Protein AF-A0A5K7YFV1-F1 (afdb_monomer_lite)

Organism: NCBI:txid571177

Radius of gyration: 16.32 Å; chains: 1; bounding box: 36×30×55 Å

Structure (mmCIF, N/CA/C/O backbone):
data_AF-A0A5K7YFV1-F1
#
_entry.id   AF-A0A5K7YFV1-F1
#
loop_
_atom_site.group_PDB
_atom_site.id
_atom_site.type_symbol
_atom_site.label_atom_id
_atom_site.label_alt_id
_atom_site.label_comp_id
_atom_site.label_asym_id
_atom_site.label_entity_id
_atom_site.label_seq_id
_atom_site.pdbx_PDB_ins_code
_atom_site.Cartn_x
_atom_site.Cartn_y
_atom_site.Cartn_z
_atom_site.occupancy
_atom_site.B_iso_or_equiv
_atom_site.auth_seq_id
_atom_site.auth_comp_id
_atom_site.auth_asym_id
_atom_site.auth_atom_id
_atom_site.pdbx_PDB_model_num
ATOM 1 N N . MET A 1 1 ? 21.141 7.505 -28.626 1.00 73.06 1 MET A N 1
ATOM 2 C CA . MET A 1 1 ? 21.118 6.392 -27.657 1.00 73.06 1 MET A CA 1
ATOM 3 C C . MET A 1 1 ?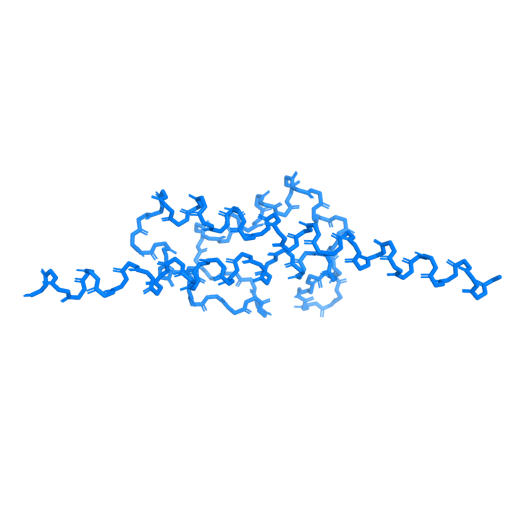 21.037 6.921 -26.231 1.00 73.06 1 MET A C 1
ATOM 5 O O . MET A 1 1 ? 20.021 6.685 -25.605 1.00 73.06 1 MET A O 1
ATOM 9 N N . GLU A 1 2 ? 21.985 7.738 -25.760 1.00 86.00 2 GLU A N 1
ATOM 10 C CA . GLU A 1 2 ? 21.929 8.345 -24.408 1.00 86.00 2 GLU A CA 1
ATOM 11 C C . GLU A 1 2 ? 20.665 9.181 -24.148 1.00 86.00 2 GLU A C 1
ATOM 13 O O . GLU A 1 2 ? 19.988 8.965 -23.152 1.00 86.00 2 GLU A O 1
ATOM 18 N N . LYS A 1 3 ? 20.267 10.057 -25.084 1.00 87.94 3 LYS A N 1
ATOM 19 C CA . LYS A 1 3 ? 19.009 10.827 -24.971 1.00 87.94 3 LYS A CA 1
ATOM 20 C C . LYS A 1 3 ? 17.759 9.943 -24.899 1.00 87.94 3 LYS A C 1
ATOM 22 O O . LYS A 1 3 ? 16.795 10.289 -24.233 1.00 87.94 3 LYS A O 1
ATOM 27 N N . THR A 1 4 ? 17.777 8.806 -25.591 1.00 91.69 4 THR A N 1
ATOM 28 C CA . THR A 1 4 ? 16.676 7.834 -25.571 1.00 91.69 4 THR A CA 1
ATOM 29 C C . THR A 1 4 ? 16.623 7.109 -24.231 1.00 91.69 4 THR A C 1
ATOM 31 O O . THR A 1 4 ? 15.539 6.933 -23.696 1.00 91.69 4 THR A O 1
ATOM 34 N N . ILE A 1 5 ? 17.785 6.733 -23.685 1.00 93.75 5 ILE A N 1
ATOM 35 C CA . ILE A 1 5 ? 17.898 6.106 -22.364 1.00 93.75 5 ILE A CA 1
ATOM 36 C C . ILE A 1 5 ? 17.417 7.066 -21.276 1.00 93.75 5 ILE A C 1
ATOM 38 O O . ILE A 1 5 ? 16.670 6.642 -20.406 1.00 93.75 5 ILE A O 1
ATOM 42 N N . GLN A 1 6 ? 17.806 8.344 -21.331 1.00 93.81 6 GLN A N 1
ATOM 43 C CA . GLN A 1 6 ? 17.376 9.316 -20.327 1.00 93.81 6 GLN A CA 1
ATOM 44 C C . GLN A 1 6 ? 15.859 9.523 -20.354 1.00 93.81 6 GLN A C 1
ATOM 46 O O . GLN A 1 6 ? 15.230 9.367 -19.319 1.00 93.81 6 GLN A O 1
ATOM 51 N N . ARG A 1 7 ? 15.263 9.734 -21.538 1.00 96.94 7 ARG A N 1
ATOM 52 C CA . ARG A 1 7 ? 13.800 9.839 -21.677 1.00 96.94 7 ARG A CA 1
ATOM 53 C C . ARG A 1 7 ? 13.073 8.633 -21.069 1.00 96.94 7 ARG A C 1
ATOM 55 O O . ARG A 1 7 ? 12.103 8.815 -20.358 1.00 96.94 7 ARG A O 1
ATOM 62 N N . LEU A 1 8 ? 13.549 7.412 -21.334 1.00 93.19 8 LEU A N 1
ATOM 63 C CA . LEU A 1 8 ? 12.935 6.195 -20.786 1.00 93.19 8 LEU A CA 1
ATOM 64 C C . LEU A 1 8 ? 13.088 6.081 -19.262 1.00 93.19 8 LE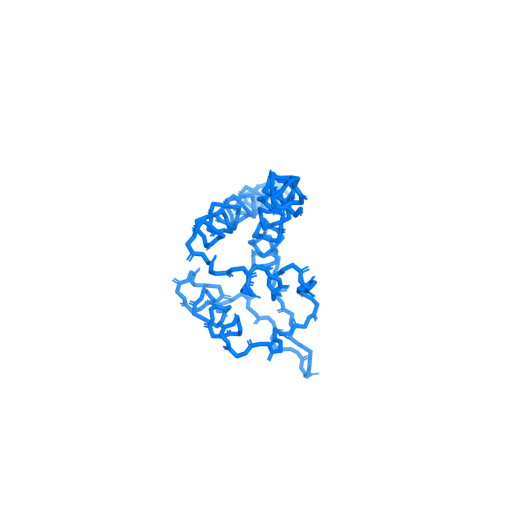U A C 1
ATOM 66 O O . LEU A 1 8 ? 12.229 5.496 -18.616 1.00 93.19 8 LEU A O 1
ATOM 70 N N . LYS A 1 9 ? 14.174 6.609 -18.684 1.00 90.88 9 LYS A N 1
ATOM 71 C CA . LYS A 1 9 ? 14.333 6.678 -17.224 1.00 90.88 9 LYS A CA 1
ATOM 72 C C . LYS A 1 9 ? 13.365 7.676 -16.604 1.00 90.88 9 LYS A C 1
ATOM 74 O O . LYS A 1 9 ? 12.797 7.370 -15.567 1.00 90.88 9 LYS A O 1
ATOM 79 N N . ASP A 1 10 ? 13.197 8.831 -17.238 1.00 93.56 10 ASP A N 1
ATOM 80 C CA . ASP A 1 10 ? 12.284 9.868 -16.761 1.00 93.56 10 ASP A CA 1
ATOM 81 C C . ASP A 1 10 ? 10.831 9.355 -16.825 1.00 93.56 10 ASP A C 1
ATOM 83 O O . ASP A 1 10 ? 10.136 9.390 -15.818 1.00 93.56 10 ASP A O 1
ATOM 87 N N . GLU A 1 11 ? 10.427 8.743 -17.947 1.00 90.94 11 GLU A N 1
ATOM 88 C CA . GLU A 1 11 ? 9.110 8.093 -18.096 1.00 90.94 11 GLU A CA 1
ATOM 89 C C . GLU A 1 11 ? 8.896 6.977 -17.065 1.00 90.94 11 GLU A C 1
ATOM 91 O O . GLU A 1 11 ? 7.817 6.855 -16.498 1.00 90.94 11 GLU A O 1
ATOM 96 N N . LYS A 1 12 ? 9.928 6.171 -16.782 1.00 87.81 12 LYS A N 1
ATOM 97 C CA . LYS A 1 12 ? 9.847 5.132 -15.750 1.00 87.81 12 LYS A CA 1
ATOM 98 C C . LYS A 1 12 ? 9.554 5.735 -14.369 1.00 87.81 12 LYS A C 1
ATOM 100 O O . LYS A 1 12 ? 8.675 5.231 -13.684 1.00 87.81 12 LYS A O 1
ATOM 105 N N . ILE A 1 13 ? 10.270 6.794 -13.984 1.00 88.88 13 ILE A N 1
ATOM 106 C CA . ILE A 1 13 ? 10.081 7.473 -12.690 1.00 88.88 13 ILE A CA 1
ATOM 107 C C . ILE A 1 13 ? 8.668 8.055 -12.582 1.00 88.88 13 ILE A C 1
ATOM 109 O O . ILE A 1 13 ? 8.050 7.953 -11.527 1.00 88.88 13 ILE A O 1
ATOM 113 N N . GLU A 1 14 ? 8.161 8.661 -13.658 1.00 90.62 14 GLU A N 1
ATOM 114 C CA . GLU A 1 14 ? 6.797 9.199 -13.695 1.00 90.62 14 GLU A CA 1
ATOM 115 C C . GLU A 1 14 ? 5.761 8.092 -13.468 1.00 90.62 14 GLU A C 1
ATOM 117 O O . GLU A 1 14 ? 4.897 8.232 -12.608 1.00 90.62 14 GLU A O 1
ATOM 122 N N . ILE A 1 15 ? 5.903 6.956 -14.154 1.00 88.25 15 ILE A N 1
ATOM 123 C CA . ILE A 1 15 ? 4.986 5.820 -13.997 1.00 88.25 15 ILE A CA 1
ATOM 124 C C . ILE A 1 15 ? 5.090 5.214 -12.586 1.00 88.25 15 ILE A C 1
ATOM 126 O O . ILE A 1 15 ? 4.072 4.925 -11.969 1.00 88.25 15 ILE A O 1
ATOM 130 N N . GLU A 1 16 ? 6.295 5.035 -12.034 1.00 87.75 16 GLU A N 1
ATOM 131 C CA . GLU A 1 16 ? 6.468 4.550 -10.652 1.00 87.75 16 GLU A CA 1
ATOM 132 C C . GLU A 1 16 ? 5.786 5.470 -9.627 1.00 87.75 16 GLU A C 1
ATOM 134 O O . GLU A 1 16 ? 5.196 4.981 -8.662 1.00 87.75 16 GLU A O 1
ATOM 139 N N . ALA A 1 17 ? 5.824 6.788 -9.847 1.00 89.38 17 ALA A N 1
ATOM 140 C CA . ALA A 1 17 ? 5.121 7.747 -9.002 1.00 89.38 17 ALA A CA 1
ATOM 141 C C . ALA A 1 17 ? 3.593 7.591 -9.093 1.00 89.38 17 ALA A C 1
ATOM 143 O O . ALA A 1 17 ? 2.927 7.657 -8.062 1.00 89.38 17 ALA A O 1
ATOM 144 N N . GLU A 1 18 ? 3.042 7.316 -10.281 1.00 90.94 18 GLU A N 1
ATOM 145 C CA . GLU A 1 18 ? 1.608 7.033 -10.452 1.00 90.94 18 GLU A CA 1
ATOM 146 C C . GLU A 1 18 ? 1.178 5.789 -9.654 1.00 90.94 18 GLU A C 1
ATOM 148 O O . GLU A 1 18 ? 0.193 5.841 -8.919 1.00 90.94 18 GLU A O 1
ATOM 153 N N . TYR A 1 19 ? 1.948 4.695 -9.710 1.00 90.94 19 TYR A N 1
ATOM 154 C CA . TYR A 1 19 ? 1.656 3.488 -8.921 1.00 90.94 19 TYR A CA 1
ATOM 155 C C . TYR A 1 19 ? 1.733 3.740 -7.415 1.00 90.94 19 TYR A C 1
ATOM 157 O O . TYR A 1 19 ? 0.881 3.262 -6.666 1.00 90.94 19 TYR A O 1
ATOM 165 N N . TYR A 1 20 ? 2.728 4.506 -6.964 1.00 94.38 20 TYR A N 1
ATOM 166 C CA . TYR A 1 20 ? 2.821 4.920 -5.567 1.00 94.38 20 TYR A CA 1
ATOM 167 C C . TYR A 1 20 ? 1.578 5.715 -5.127 1.00 94.38 20 TYR A C 1
ATOM 169 O O . TYR A 1 20 ? 1.013 5.430 -4.070 1.00 94.38 20 TYR A O 1
ATOM 177 N N . GLU A 1 21 ? 1.105 6.662 -5.943 1.00 95.31 21 GLU A N 1
ATOM 178 C CA . GLU A 1 21 ? -0.113 7.431 -5.658 1.00 95.31 21 GLU A CA 1
ATOM 179 C C . GLU A 1 21 ? -1.372 6.548 -5.628 1.00 95.31 21 GLU A C 1
ATOM 181 O O . GLU A 1 21 ? -2.197 6.701 -4.723 1.00 95.31 21 GLU A O 1
ATOM 186 N N . CYS A 1 22 ? -1.500 5.582 -6.544 1.00 93.25 22 CYS A N 1
ATOM 187 C CA . CYS A 1 22 ? -2.569 4.578 -6.510 1.00 93.25 22 CYS A CA 1
ATOM 1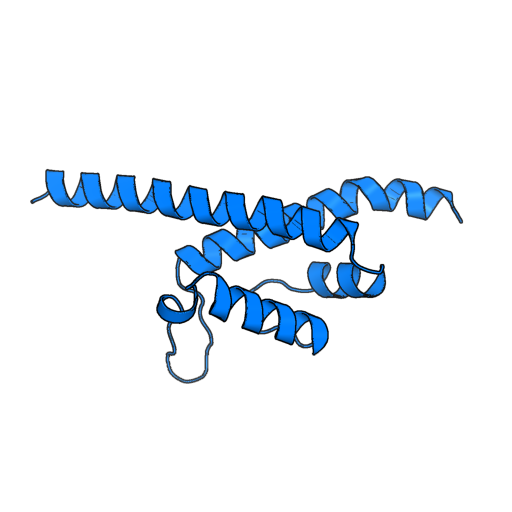88 C C . CYS A 1 22 ? -2.558 3.793 -5.193 1.00 93.25 22 CYS A C 1
ATOM 190 O O . CYS A 1 22 ? -3.584 3.702 -4.517 1.00 93.25 22 CYS A O 1
ATOM 192 N N . GLY A 1 23 ? -1.382 3.313 -4.779 1.00 94.81 23 GLY A N 1
ATOM 193 C CA . GLY A 1 23 ? -1.212 2.613 -3.510 1.00 94.81 23 GLY A CA 1
ATOM 194 C C . GLY A 1 23 ? -1.665 3.454 -2.317 1.00 94.81 23 GLY A C 1
ATOM 195 O O . GLY A 1 23 ? -2.371 2.953 -1.441 1.00 94.81 23 GLY A O 1
ATOM 196 N N . ILE A 1 24 ? -1.321 4.747 -2.293 1.00 97.62 24 ILE A N 1
ATOM 197 C CA . ILE A 1 24 ? -1.771 5.675 -1.243 1.00 97.62 24 ILE A CA 1
ATOM 198 C C . ILE A 1 24 ? -3.303 5.748 -1.196 1.00 97.62 24 ILE A C 1
ATOM 200 O O . ILE A 1 24 ? -3.895 5.597 -0.124 1.00 97.62 24 ILE A O 1
ATOM 204 N N . ILE A 1 25 ? -3.949 5.981 -2.343 1.00 95.88 25 ILE A N 1
ATOM 205 C CA . ILE A 1 25 ? -5.408 6.134 -2.436 1.00 95.88 25 ILE A CA 1
ATOM 206 C C . ILE A 1 25 ? -6.105 4.873 -1.922 1.00 95.88 25 ILE A C 1
ATOM 208 O O . ILE A 1 25 ? -6.930 4.946 -1.008 1.00 95.88 25 ILE A O 1
ATOM 212 N N . GLU A 1 26 ? -5.727 3.711 -2.444 1.00 94.38 26 GLU A N 1
ATOM 213 C CA . GLU A 1 26 ? -6.365 2.446 -2.088 1.00 94.38 26 GLU A CA 1
ATOM 214 C C . GLU A 1 26 ? -6.080 2.030 -0.644 1.00 94.38 26 GLU A C 1
ATOM 216 O O . GLU A 1 26 ? -6.965 1.507 0.037 1.00 94.38 26 GLU A O 1
ATOM 221 N N . GLY A 1 27 ? -4.884 2.325 -0.123 1.00 96.31 27 GLY A N 1
ATOM 222 C CA . GLY A 1 27 ? -4.556 2.108 1.285 1.00 96.31 27 GLY A CA 1
ATOM 223 C C . GLY A 1 27 ? -5.489 2.873 2.223 1.00 96.31 27 GLY A C 1
ATOM 224 O O . GLY A 1 27 ? -5.994 2.305 3.200 1.00 96.31 27 GLY A O 1
ATOM 225 N N . TYR A 1 28 ? -5.785 4.137 1.906 1.00 97.12 28 TYR A N 1
ATOM 226 C CA . TYR A 1 28 ? -6.754 4.935 2.656 1.00 97.12 28 TYR A CA 1
ATOM 227 C C . TYR A 1 28 ? -8.180 4.391 2.524 1.00 97.12 28 TYR A C 1
ATOM 229 O O . TYR A 1 28 ? -8.865 4.221 3.539 1.00 97.12 28 TYR A O 1
ATOM 237 N N . GLU A 1 29 ? -8.634 4.100 1.303 1.00 95.56 29 GLU A N 1
ATOM 238 C CA . GLU A 1 29 ? -9.979 3.568 1.050 1.00 95.56 29 GLU A CA 1
ATOM 239 C C . GLU A 1 29 ? -10.213 2.238 1.772 1.00 95.56 29 GLU A C 1
ATOM 241 O O . GLU A 1 29 ? -11.258 2.027 2.404 1.00 95.56 29 GLU A O 1
ATOM 246 N N . LEU A 1 30 ? -9.216 1.352 1.751 1.00 95.19 30 LEU A N 1
ATOM 247 C CA . LEU A 1 30 ? -9.278 0.078 2.445 1.00 95.19 30 LEU A CA 1
ATOM 248 C C . LEU A 1 30 ? -9.354 0.284 3.959 1.00 95.19 30 LEU A C 1
ATOM 250 O O . LEU A 1 30 ? -10.199 -0.326 4.618 1.00 95.19 30 LEU A O 1
ATOM 254 N N . CYS A 1 31 ? -8.529 1.173 4.519 1.00 96.75 31 CYS A N 1
ATOM 255 C CA . CYS A 1 31 ? -8.529 1.467 5.952 1.00 96.75 31 CYS A CA 1
ATOM 256 C C . CYS A 1 31 ? -9.861 2.038 6.455 1.00 96.75 31 CYS A C 1
ATOM 258 O O . CYS A 1 31 ? -10.323 1.642 7.525 1.00 96.75 31 CYS A O 1
ATOM 260 N N . GLN A 1 32 ? -10.514 2.909 5.681 1.00 95.62 32 GLN A N 1
ATOM 261 C CA . GLN A 1 32 ? -11.811 3.494 6.046 1.00 95.62 32 GLN A CA 1
ATOM 262 C C . GLN A 1 32 ? -12.918 2.445 6.212 1.00 95.62 32 GLN A C 1
ATOM 264 O O . GLN A 1 32 ? -13.828 2.620 7.025 1.00 95.62 32 GLN A O 1
ATOM 269 N N . ASN A 1 33 ? -12.837 1.349 5.456 1.00 93.31 33 ASN A N 1
ATOM 270 C CA . ASN A 1 33 ? -13.849 0.293 5.436 1.00 93.31 33 ASN A CA 1
ATOM 271 C C . ASN A 1 33 ? -13.433 -0.957 6.232 1.00 93.31 33 ASN A C 1
ATOM 273 O O . ASN A 1 33 ? -14.251 -1.851 6.483 1.00 93.31 33 ASN A O 1
ATOM 277 N N . ALA A 1 34 ? -12.165 -1.051 6.637 1.00 94.44 34 ALA A N 1
ATOM 278 C CA . ALA A 1 34 ? -11.622 -2.222 7.301 1.00 94.44 34 ALA A CA 1
ATOM 279 C C . ALA A 1 34 ? -11.964 -2.255 8.806 1.00 94.44 34 ALA A C 1
ATOM 281 O O . ALA A 1 34 ? -11.756 -1.281 9.529 1.00 94.44 34 ALA A O 1
ATOM 282 N N . PRO A 1 35 ? -12.410 -3.401 9.359 1.00 95.12 35 PRO A N 1
ATOM 283 C CA . PRO A 1 35 ? -12.436 -3.599 10.803 1.00 95.12 35 PRO A CA 1
ATOM 284 C C . PRO A 1 35 ? -11.034 -3.481 11.408 1.00 95.12 35 PRO A C 1
ATOM 286 O O . PRO A 1 35 ? -10.053 -3.927 10.816 1.00 95.12 35 PRO A O 1
ATOM 289 N N . TYR A 1 36 ? -10.971 -3.017 12.659 1.00 94.25 36 TYR A N 1
ATOM 290 C CA . TYR A 1 36 ? -9.740 -2.833 13.441 1.00 94.25 36 TYR A CA 1
ATOM 291 C C . TYR A 1 36 ? -8.691 -3.941 13.257 1.00 94.25 36 TYR A C 1
ATOM 293 O O . TYR A 1 36 ? -7.530 -3.661 12.982 1.00 94.25 36 TYR A O 1
ATOM 301 N N . ARG A 1 37 ? -9.101 -5.215 13.364 1.00 94.44 37 ARG A N 1
ATOM 302 C CA . ARG A 1 37 ? -8.184 -6.363 13.245 1.00 94.44 37 ARG A CA 1
ATOM 303 C C . ARG A 1 37 ? -7.443 -6.404 11.907 1.00 94.44 37 ARG A C 1
ATOM 305 O O . ARG A 1 37 ? -6.286 -6.784 11.877 1.00 94.44 37 ARG A O 1
ATOM 312 N N . ARG A 1 38 ? -8.102 -5.999 10.819 1.00 95.19 38 ARG A N 1
ATOM 313 C CA . ARG A 1 38 ? -7.519 -5.994 9.476 1.00 95.19 38 ARG A CA 1
ATOM 314 C C . ARG A 1 38 ? -6.507 -4.869 9.332 1.00 95.19 38 ARG A C 1
ATOM 316 O O . ARG A 1 38 ? -5.445 -5.097 8.777 1.00 95.19 38 ARG A O 1
ATOM 323 N N . ILE A 1 39 ? -6.784 -3.708 9.929 1.00 95.81 39 ILE A N 1
ATOM 324 C CA . ILE A 1 39 ? -5.817 -2.606 10.016 1.00 95.81 39 ILE A CA 1
ATOM 325 C C . ILE A 1 39 ? -4.556 -3.061 10.760 1.00 95.81 39 ILE A C 1
ATOM 327 O O . ILE A 1 39 ? -3.451 -2.799 10.302 1.00 95.81 39 ILE A O 1
ATOM 331 N N . GLN A 1 40 ? -4.700 -3.824 11.849 1.00 95.44 40 GLN A N 1
ATOM 332 C CA . GLN A 1 40 ? -3.544 -4.403 12.545 1.00 95.44 40 GLN A CA 1
ATOM 333 C C . GLN A 1 40 ? -2.769 -5.408 11.675 1.00 95.44 40 GLN A C 1
ATOM 335 O O . GLN A 1 40 ? -1.542 -5.404 11.710 1.00 95.44 40 GLN A O 1
ATOM 340 N N . CYS A 1 41 ? -3.449 -6.238 10.874 1.00 93.69 41 CYS A N 1
ATOM 341 C CA . CYS A 1 41 ? -2.772 -7.125 9.920 1.00 93.69 41 CYS A CA 1
ATOM 342 C C . CYS A 1 41 ? -1.960 -6.326 8.888 1.00 93.69 41 CYS A C 1
ATOM 344 O O . CYS A 1 41 ? -0.793 -6.637 8.670 1.00 93.69 41 CYS A O 1
ATOM 346 N N . MET A 1 42 ? -2.547 -5.271 8.313 1.00 95.75 42 MET A N 1
ATOM 347 C CA . MET A 1 42 ? -1.879 -4.412 7.327 1.00 95.75 42 MET A CA 1
ATOM 348 C C . MET A 1 42 ? -0.669 -3.678 7.926 1.00 95.75 42 MET A C 1
ATOM 350 O O . MET A 1 42 ? 0.393 -3.649 7.314 1.00 95.75 42 MET A O 1
ATOM 354 N N . LEU A 1 43 ? -0.788 -3.146 9.148 1.00 95.56 43 LEU A N 1
ATOM 355 C CA . LEU A 1 43 ? 0.309 -2.461 9.850 1.00 95.56 43 LEU A CA 1
ATOM 356 C C . LEU A 1 43 ? 1.502 -3.373 10.165 1.00 95.56 43 LEU A C 1
ATOM 358 O O . LEU A 1 43 ? 2.633 -2.896 10.240 1.00 95.56 43 LEU A O 1
ATOM 362 N N . ASN A 1 44 ? 1.255 -4.668 10.372 1.00 94.00 44 ASN A N 1
ATOM 363 C CA . ASN A 1 44 ? 2.301 -5.643 10.681 1.00 94.00 44 ASN A CA 1
ATOM 364 C C . ASN A 1 44 ? 3.053 -6.136 9.439 1.00 94.00 44 ASN A C 1
ATOM 366 O O . ASN A 1 44 ? 4.075 -6.808 9.575 1.00 94.00 44 ASN A O 1
ATOM 370 N N . TRP A 1 45 ? 2.566 -5.827 8.239 1.00 92.12 45 TRP A N 1
ATOM 371 C CA . TRP A 1 45 ? 3.189 -6.268 7.003 1.00 92.12 45 TRP A CA 1
ATOM 372 C C . TRP A 1 45 ? 4.273 -5.295 6.538 1.00 92.12 45 TRP A C 1
ATOM 374 O O . TRP A 1 45 ? 4.026 -4.109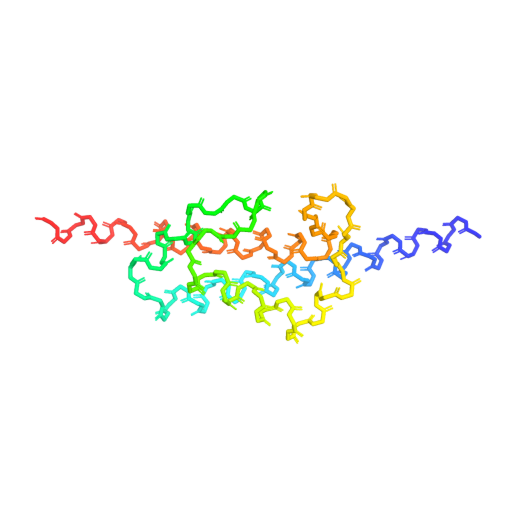 6.316 1.00 92.12 45 TRP A O 1
ATOM 384 N N . ASN A 1 46 ? 5.494 -5.805 6.364 1.00 85.25 46 ASN A N 1
ATOM 385 C CA . ASN A 1 46 ? 6.651 -5.014 5.942 1.00 85.25 46 ASN A CA 1
ATOM 386 C C . ASN A 1 46 ? 6.895 -5.035 4.422 1.00 85.25 46 ASN A C 1
ATOM 388 O O . ASN A 1 46 ? 7.734 -4.275 3.947 1.00 85.25 46 ASN A O 1
ATOM 392 N N . GLY A 1 47 ? 6.167 -5.866 3.668 1.00 82.50 47 GLY A N 1
ATOM 393 C CA . GLY A 1 47 ? 6.352 -6.020 2.223 1.00 82.50 47 GLY A CA 1
ATOM 394 C C . GLY A 1 47 ? 7.535 -6.896 1.804 1.00 82.50 47 GLY A C 1
ATOM 395 O O . GLY A 1 47 ? 7.759 -7.042 0.610 1.00 82.50 47 GLY A O 1
ATOM 396 N N . GLU A 1 48 ? 8.280 -7.483 2.748 1.00 80.25 48 GLU A N 1
ATOM 397 C CA . GLU A 1 48 ? 9.431 -8.354 2.448 1.00 80.25 48 GLU A CA 1
ATOM 398 C C . GLU A 1 48 ? 9.023 -9.818 2.233 1.00 80.25 48 GLU A C 1
ATOM 400 O O . GLU A 1 48 ? 9.769 -10.603 1.652 1.00 80.25 48 GLU A O 1
ATOM 405 N N . CYS A 1 49 ? 7.843 -10.202 2.715 1.00 79.94 49 CYS A N 1
ATOM 406 C CA . CYS A 1 49 ? 7.267 -11.527 2.536 1.00 79.94 49 CYS A CA 1
ATOM 407 C C . CYS A 1 49 ? 5.784 -11.423 2.182 1.00 79.94 49 CYS A C 1
ATOM 409 O O . CYS A 1 49 ? 5.157 -10.381 2.373 1.00 79.94 49 CYS A O 1
ATOM 411 N N . TRP A 1 50 ? 5.202 -12.511 1.680 1.00 83.19 50 TRP A N 1
ATOM 412 C CA . TRP A 1 50 ? 3.755 -12.569 1.488 1.00 83.19 50 TRP A CA 1
ATOM 413 C C . TRP A 1 50 ? 3.027 -12.450 2.836 1.00 83.19 50 TRP A C 1
ATOM 415 O O . TRP A 1 50 ? 3.515 -13.010 3.822 1.00 83.19 50 TRP A O 1
ATOM 425 N N . PRO A 1 51 ? 1.863 -11.781 2.908 1.00 88.38 51 PRO A N 1
ATOM 426 C CA . PRO A 1 51 ? 1.082 -11.740 4.137 1.00 88.38 51 PRO A CA 1
ATOM 427 C C . PRO A 1 51 ? 0.756 -13.134 4.691 1.00 88.38 51 PRO A C 1
ATOM 429 O O . PRO A 1 51 ? 0.358 -14.034 3.949 1.00 88.38 51 PRO A O 1
ATOM 432 N N . GLU A 1 52 ? 0.875 -13.297 6.011 1.00 87.69 52 GLU A N 1
ATOM 433 C CA . GLU A 1 52 ? 0.481 -14.536 6.702 1.00 87.69 52 GLU A CA 1
ATOM 434 C C . GLU A 1 52 ? -1.041 -14.641 6.905 1.00 87.69 52 GLU A C 1
ATOM 436 O O . GLU A 1 52 ? -1.594 -15.739 6.927 1.00 87.69 52 GLU A O 1
ATOM 441 N N . ASP A 1 53 ? -1.728 -13.505 7.065 1.00 92.44 53 ASP A N 1
ATOM 442 C CA . ASP A 1 53 ? -3.181 -13.449 7.248 1.00 92.44 53 ASP A CA 1
ATOM 443 C C . ASP A 1 53 ? -3.902 -13.776 5.932 1.00 92.44 53 ASP A C 1
ATOM 445 O O . ASP A 1 53 ? -3.678 -13.107 4.929 1.00 92.44 53 ASP A O 1
ATOM 449 N N . GLU A 1 54 ? -4.790 -14.778 5.930 1.00 92.00 54 GLU A N 1
ATOM 450 C CA . GLU A 1 54 ? -5.463 -15.259 4.710 1.00 92.00 54 GLU A CA 1
ATOM 451 C C . GLU A 1 54 ? -6.315 -14.189 4.019 1.00 92.00 54 GLU A C 1
ATOM 453 O O . GLU A 1 54 ? -6.390 -14.165 2.792 1.00 92.00 54 GLU A O 1
ATOM 458 N N . TRP A 1 55 ? -6.961 -13.303 4.786 1.00 93.44 55 TRP A N 1
ATOM 459 C CA . TRP A 1 55 ? -7.749 -12.228 4.190 1.00 93.44 55 TRP A CA 1
ATOM 460 C C . TRP A 1 55 ? -6.831 -11.218 3.510 1.00 93.44 55 TRP A C 1
ATOM 462 O O . TRP A 1 55 ? -7.095 -10.830 2.375 1.00 93.44 55 TRP A O 1
ATOM 472 N N . PHE A 1 56 ? -5.766 -10.803 4.196 1.00 93.50 56 PHE A N 1
ATOM 473 C CA . PHE A 1 56 ? -4.859 -9.809 3.642 1.00 93.50 56 PHE A CA 1
ATOM 474 C C . PHE A 1 56 ? -4.048 -10.376 2.476 1.00 93.50 56 PHE A C 1
ATOM 476 O O . PHE A 1 56 ? -3.862 -9.697 1.475 1.00 93.50 56 PHE A O 1
ATOM 483 N N . LYS A 1 57 ? -3.662 -11.651 2.558 1.00 91.06 57 LYS A N 1
ATOM 484 C CA . LYS A 1 57 ? -3.100 -12.410 1.446 1.00 91.06 57 LYS A CA 1
ATOM 485 C C . LYS A 1 57 ? -4.032 -12.402 0.238 1.00 91.06 57 LYS A C 1
ATOM 487 O O . LYS A 1 57 ? -3.587 -12.043 -0.838 1.00 91.06 57 LYS A O 1
ATOM 492 N N . GLY A 1 58 ? -5.307 -12.748 0.424 1.00 91.25 58 GLY A N 1
ATOM 493 C CA . GLY A 1 58 ? -6.278 -12.747 -0.670 1.00 91.25 58 GLY A CA 1
ATOM 494 C C . GLY A 1 58 ? -6.479 -11.362 -1.286 1.00 91.25 58 GLY A C 1
ATOM 495 O O . GLY A 1 58 ? -6.615 -11.259 -2.496 1.00 91.25 58 GLY A O 1
ATOM 496 N N . TRP A 1 59 ? -6.441 -10.301 -0.472 1.00 91.94 59 TRP A N 1
ATOM 497 C CA . TRP A 1 59 ? -6.478 -8.929 -0.982 1.00 91.94 59 TRP A CA 1
ATOM 498 C C . TRP A 1 59 ? -5.224 -8.589 -1.799 1.00 91.94 59 TRP A C 1
ATOM 500 O O . TRP A 1 59 ? -5.354 -8.081 -2.902 1.00 91.94 59 TRP A O 1
ATOM 510 N N . VAL A 1 60 ? -4.026 -8.928 -1.306 1.00 89.62 60 VAL A N 1
ATOM 511 C CA . VAL A 1 60 ? -2.771 -8.725 -2.051 1.00 89.62 60 VAL A CA 1
ATOM 512 C C . VAL A 1 60 ? -2.773 -9.515 -3.363 1.00 89.62 60 VAL A C 1
ATOM 514 O O . VAL A 1 60 ? -2.397 -8.957 -4.388 1.00 89.62 60 VAL A O 1
ATOM 517 N N . ASP A 1 61 ? -3.223 -10.774 -3.345 1.00 87.19 61 ASP A N 1
ATOM 518 C CA . ASP A 1 61 ? -3.366 -11.610 -4.543 1.00 87.19 61 ASP A CA 1
ATOM 519 C C . ASP A 1 61 ? -4.303 -10.927 -5.567 1.00 87.19 61 ASP A C 1
ATOM 521 O O . ASP A 1 61 ? -3.948 -10.795 -6.736 1.00 87.19 61 ASP A O 1
ATOM 525 N N . GLU A 1 62 ? -5.466 -10.431 -5.128 1.00 87.00 62 GLU A N 1
ATOM 526 C CA . GLU A 1 62 ? -6.466 -9.782 -5.992 1.00 87.00 62 GLU A CA 1
ATOM 527 C C . GLU A 1 62 ? -5.984 -8.438 -6.556 1.00 87.00 62 GLU A C 1
ATOM 529 O O . GLU A 1 62 ? -6.134 -8.205 -7.752 1.00 87.00 62 GLU A O 1
ATOM 534 N N . THR A 1 63 ? -5.361 -7.584 -5.739 1.00 87.25 63 THR A N 1
ATOM 535 C CA . THR A 1 63 ? -4.727 -6.329 -6.184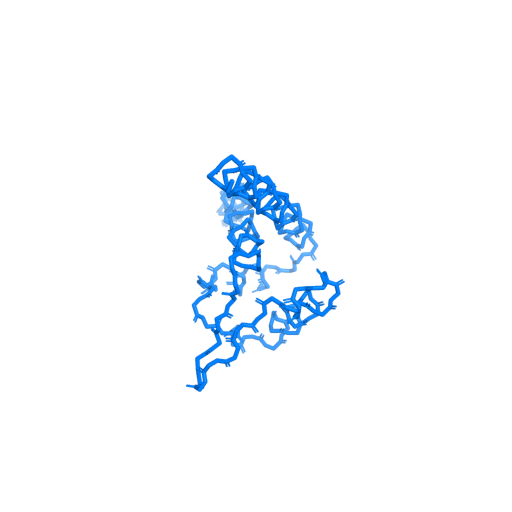 1.00 87.25 63 THR A CA 1
ATOM 536 C C . THR A 1 63 ? -3.673 -6.609 -7.248 1.00 87.25 63 THR A C 1
ATOM 538 O O . THR A 1 63 ? -3.616 -5.954 -8.285 1.00 87.25 63 THR A O 1
ATOM 541 N N . ILE A 1 64 ? -2.869 -7.650 -7.033 1.00 82.06 64 ILE A N 1
ATOM 542 C CA . ILE A 1 64 ? -1.826 -8.026 -7.978 1.00 82.06 64 ILE A CA 1
ATOM 543 C C . ILE A 1 64 ? -2.404 -8.489 -9.319 1.00 82.06 64 ILE A C 1
ATOM 545 O O . ILE A 1 64 ? -1.866 -8.157 -10.377 1.00 82.06 64 ILE A O 1
ATOM 549 N N . GLU A 1 65 ? -3.491 -9.256 -9.276 1.00 78.69 65 GLU A N 1
ATOM 550 C CA . GLU A 1 65 ? -4.183 -9.761 -10.461 1.00 78.69 65 GLU A CA 1
ATOM 551 C C . GLU A 1 65 ? -4.995 -8.687 -11.198 1.00 78.69 65 GLU A C 1
ATOM 553 O O . GLU A 1 65 ? -5.065 -8.728 -12.425 1.00 78.69 65 GLU A O 1
ATOM 558 N N . 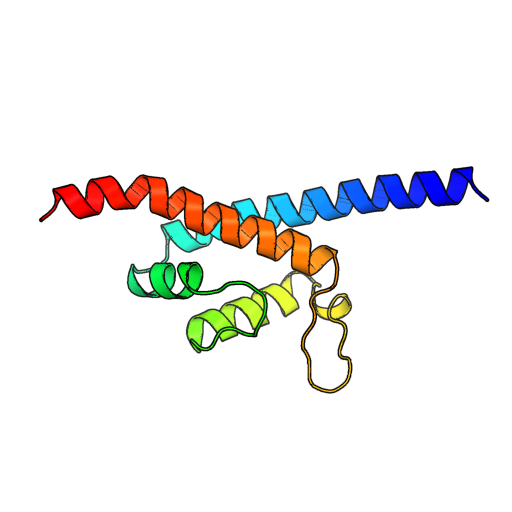CYS A 1 66 ? -5.619 -7.752 -10.477 1.00 71.94 66 CYS A N 1
ATOM 559 C CA . CYS A 1 66 ? -6.539 -6.766 -11.045 1.00 71.94 66 CYS A CA 1
ATOM 560 C C . CYS A 1 66 ? -5.838 -5.521 -11.597 1.00 71.94 66 CYS A C 1
ATOM 562 O O . CYS A 1 66 ? -6.300 -4.984 -12.603 1.00 71.94 66 CYS A O 1
ATOM 564 N N . ASP A 1 67 ? -4.726 -5.097 -10.994 1.00 65.44 67 ASP A N 1
ATOM 565 C CA . ASP A 1 67 ? -3.991 -3.895 -11.417 1.00 65.44 67 ASP A CA 1
ATOM 566 C C . ASP A 1 67 ? -2.881 -4.200 -12.437 1.00 65.44 67 ASP A C 1
ATOM 568 O O . ASP A 1 67 ? -1.937 -3.427 -12.599 1.00 65.44 67 ASP A O 1
ATOM 572 N N . ASP A 1 68 ? -2.961 -5.359 -13.106 1.00 61.44 68 ASP A N 1
ATOM 573 C CA . ASP A 1 68 ? -1.937 -5.886 -14.020 1.00 61.44 68 ASP A CA 1
ATOM 574 C C . ASP A 1 68 ? -0.521 -5.933 -13.389 1.00 61.44 68 ASP A C 1
ATOM 576 O O . ASP A 1 68 ? 0.497 -6.019 -14.081 1.00 61.44 68 ASP A O 1
ATOM 580 N N . LEU A 1 69 ? -0.427 -5.959 -12.051 1.00 68.00 69 LEU A N 1
ATOM 581 C CA . LEU A 1 69 ? 0.840 -6.088 -11.320 1.00 68.00 69 LEU A CA 1
ATOM 582 C C . LEU A 1 69 ? 1.442 -7.503 -11.431 1.00 68.00 69 LEU A C 1
ATOM 584 O O . LEU A 1 69 ? 2.583 -7.740 -11.033 1.00 68.00 69 LEU A O 1
ATOM 588 N N . MET A 1 70 ? 0.706 -8.457 -12.002 1.00 53.62 70 MET A N 1
ATOM 589 C CA . MET A 1 70 ? 1.162 -9.821 -12.298 1.00 53.62 70 MET A CA 1
ATOM 590 C C . MET A 1 70 ? 2.320 -9.880 -13.303 1.00 53.62 70 MET A C 1
ATOM 592 O O . MET A 1 70 ? 3.251 -10.666 -13.106 1.00 53.62 70 MET A O 1
ATOM 596 N N . ASP A 1 71 ? 2.324 -9.026 -14.336 1.00 56.47 71 ASP A N 1
ATOM 597 C CA . ASP A 1 71 ? 3.429 -8.928 -15.317 1.00 56.47 71 ASP A CA 1
ATOM 598 C C . ASP A 1 71 ? 4.734 -8.407 -14.682 1.00 56.47 71 ASP A C 1
ATOM 600 O O . ASP A 1 71 ? 5.809 -8.376 -15.292 1.00 56.47 71 ASP A O 1
ATOM 604 N N . TYR A 1 72 ? 4.634 -8.019 -13.417 1.00 57.19 72 TYR A N 1
ATOM 605 C CA . TYR A 1 72 ? 5.585 -7.244 -12.664 1.00 57.19 72 TYR A CA 1
ATOM 606 C C . TYR A 1 72 ? 6.114 -7.998 -11.424 1.00 57.19 72 TYR A C 1
ATOM 608 O O . TYR A 1 72 ? 6.823 -7.426 -10.604 1.00 57.19 72 TYR A O 1
ATOM 616 N N . ILE A 1 73 ? 5.873 -9.308 -11.299 1.00 59.25 73 ILE A N 1
ATOM 617 C CA . ILE A 1 73 ? 6.467 -10.146 -10.239 1.00 59.25 73 ILE A CA 1
ATOM 618 C C . ILE A 1 73 ? 7.629 -10.973 -10.793 1.00 59.25 73 ILE A C 1
ATOM 620 O O . ILE A 1 73 ? 7.462 -11.801 -11.691 1.00 59.25 73 ILE A O 1
ATOM 624 N N . VAL A 1 74 ? 8.822 -10.816 -10.209 1.00 56.28 74 VAL A N 1
ATOM 625 C CA . VAL A 1 74 ? 9.998 -11.613 -10.582 1.00 56.28 74 VAL A CA 1
ATOM 626 C C . VAL A 1 74 ? 10.038 -12.884 -9.734 1.00 56.28 74 VAL A C 1
ATOM 628 O O . VAL A 1 74 ? 10.468 -12.873 -8.585 1.00 56.28 74 VAL A O 1
ATOM 631 N N . HIS A 1 75 ? 9.626 -14.014 -10.315 1.00 52.44 75 HIS A N 1
ATOM 632 C CA . HIS A 1 75 ? 9.821 -15.330 -9.702 1.00 52.44 75 HIS A CA 1
ATOM 633 C C . HIS A 1 75 ? 11.267 -15.795 -9.907 1.00 52.44 75 HIS A C 1
ATOM 635 O O . HIS A 1 75 ? 11.610 -16.311 -10.972 1.00 52.44 75 HIS A O 1
ATOM 641 N N . ASN A 1 76 ? 12.117 -15.659 -8.888 1.00 49.47 76 ASN A N 1
ATOM 642 C CA . ASN A 1 76 ? 13.447 -16.266 -8.894 1.00 49.47 76 ASN A CA 1
ATOM 643 C C . ASN A 1 76 ? 13.581 -17.224 -7.707 1.00 49.47 76 ASN A C 1
ATOM 645 O O . ASN A 1 76 ? 13.715 -16.798 -6.570 1.00 49.47 76 ASN A O 1
ATOM 649 N N . ASN A 1 77 ? 13.523 -18.531 -7.994 1.00 44.78 77 ASN A N 1
ATOM 650 C CA . ASN A 1 77 ? 13.901 -19.641 -7.109 1.00 44.78 77 ASN A CA 1
ATOM 651 C C . ASN A 1 77 ? 13.687 -19.389 -5.601 1.00 44.78 77 ASN A C 1
ATOM 653 O O . ASN A 1 77 ? 14.652 -19.217 -4.863 1.00 44.78 77 ASN A O 1
ATOM 657 N N . SER A 1 78 ? 12.427 -19.480 -5.163 1.00 50.91 78 SER A N 1
ATOM 658 C CA . SER A 1 78 ? 11.933 -19.475 -3.770 1.00 50.91 78 SER A CA 1
ATOM 659 C C . SER A 1 78 ? 11.760 -18.138 -3.042 1.00 50.91 78 SER A C 1
ATOM 661 O O . SER A 1 78 ? 11.063 -18.147 -2.030 1.00 50.91 78 SER A O 1
ATOM 663 N N . ASP A 1 79 ? 12.222 -17.016 -3.601 1.00 57.66 79 ASP A N 1
ATOM 664 C CA . ASP A 1 79 ? 11.968 -15.682 -3.043 1.00 57.66 79 ASP A CA 1
ATOM 665 C C . ASP A 1 79 ? 11.005 -14.891 -3.950 1.00 57.66 79 ASP A C 1
ATOM 667 O O . ASP A 1 79 ? 11.235 -14.732 -5.153 1.00 57.66 79 ASP A O 1
ATOM 671 N N . TYR A 1 80 ? 9.880 -14.444 -3.383 1.00 63.78 80 TYR A N 1
ATOM 672 C CA . TYR A 1 80 ? 8.926 -13.567 -4.065 1.00 63.78 80 TYR A CA 1
ATOM 673 C C . TYR A 1 80 ? 9.460 -12.139 -4.019 1.00 63.78 80 TYR A C 1
ATOM 675 O O . TYR A 1 80 ? 9.588 -11.566 -2.939 1.00 63.78 80 TYR A O 1
ATOM 683 N N . HIS A 1 81 ? 9.738 -11.559 -5.185 1.00 66.75 81 HIS A N 1
ATOM 684 C CA . HIS A 1 81 ? 10.108 -10.154 -5.298 1.00 66.75 81 HIS A CA 1
ATOM 685 C C . HIS A 1 81 ? 9.110 -9.423 -6.193 1.00 66.75 81 HIS A C 1
ATOM 687 O O . HIS A 1 81 ? 8.915 -9.783 -7.360 1.00 66.75 81 HIS A O 1
ATOM 693 N N . PHE A 1 82 ? 8.492 -8.384 -5.633 1.00 73.81 82 PHE A N 1
ATOM 694 C CA . PHE A 1 82 ? 7.844 -7.344 -6.421 1.00 73.81 82 PHE A CA 1
ATOM 695 C C . PHE A 1 82 ? 8.898 -6.701 -7.323 1.00 73.81 82 PHE A C 1
ATOM 697 O O . PHE A 1 82 ? 10.045 -6.534 -6.906 1.00 73.81 82 PHE A O 1
ATOM 704 N N . ASN A 1 83 ? 8.550 -6.372 -8.562 1.00 79.88 83 ASN A N 1
ATOM 705 C CA . ASN A 1 83 ? 9.378 -5.429 -9.296 1.00 79.88 83 ASN A CA 1
ATOM 706 C C . ASN A 1 83 ? 9.166 -4.006 -8.770 1.00 79.88 83 ASN A C 1
ATOM 708 O O . ASN A 1 83 ? 8.295 -3.757 -7.940 1.00 79.88 83 ASN A O 1
ATOM 712 N N . ASP A 1 84 ? 9.906 -3.074 -9.355 1.00 82.50 84 ASP A N 1
ATOM 713 C CA . ASP A 1 84 ? 9.900 -1.672 -8.959 1.00 82.50 84 ASP A CA 1
ATOM 714 C C . ASP A 1 84 ? 8.496 -1.012 -8.980 1.00 82.50 84 ASP A C 1
ATOM 716 O O . ASP A 1 84 ? 8.217 -0.169 -8.133 1.00 82.50 84 ASP A O 1
ATOM 720 N N . PHE A 1 85 ? 7.576 -1.411 -9.874 1.00 84.56 85 PHE A N 1
ATOM 721 C CA . PHE A 1 85 ? 6.217 -0.841 -9.948 1.00 84.56 85 PHE A CA 1
ATOM 722 C C . PHE A 1 85 ? 5.293 -1.377 -8.851 1.00 84.56 85 PHE A C 1
ATOM 724 O O . PHE A 1 85 ? 4.651 -0.600 -8.144 1.00 84.56 85 PHE A O 1
ATOM 731 N N . ALA A 1 86 ? 5.251 -2.700 -8.674 1.00 85.38 86 ALA A N 1
ATOM 732 C CA . ALA A 1 86 ? 4.497 -3.315 -7.584 1.00 85.38 86 ALA A CA 1
ATOM 733 C C . ALA A 1 86 ? 5.078 -2.904 -6.219 1.00 85.38 86 ALA A C 1
ATOM 735 O O . ALA A 1 86 ? 4.342 -2.676 -5.260 1.00 85.38 86 ALA A O 1
ATOM 736 N N . GLU A 1 87 ? 6.400 -2.739 -6.135 1.00 88.19 87 GLU A N 1
ATOM 737 C CA . GLU A 1 87 ? 7.069 -2.204 -4.955 1.00 88.19 87 GLU A CA 1
ATOM 738 C C . GLU A 1 87 ? 6.652 -0.752 -4.689 1.00 88.19 87 GLU A C 1
ATOM 740 O O . GLU A 1 87 ? 6.264 -0.451 -3.560 1.00 88.19 87 GLU A O 1
ATOM 745 N N . ALA A 1 88 ? 6.647 0.122 -5.703 1.00 90.81 88 ALA A N 1
ATOM 746 C CA . ALA A 1 88 ? 6.187 1.505 -5.572 1.00 90.81 88 ALA A CA 1
ATOM 747 C C . ALA A 1 88 ? 4.737 1.583 -5.067 1.00 90.81 88 ALA A C 1
ATOM 749 O O . ALA A 1 88 ? 4.467 2.291 -4.092 1.00 90.81 88 ALA A O 1
ATOM 750 N N . TYR A 1 89 ? 3.834 0.788 -5.651 1.00 92.88 89 TYR A N 1
ATOM 751 C CA . TYR A 1 89 ? 2.447 0.676 -5.198 1.00 92.88 89 TYR A CA 1
ATOM 752 C C . TYR A 1 89 ? 2.367 0.255 -3.724 1.00 92.88 89 TYR A C 1
ATOM 754 O O . TYR A 1 89 ? 1.769 0.951 -2.900 1.00 92.88 89 TYR A O 1
ATOM 762 N N . PHE A 1 90 ? 3.015 -0.851 -3.340 1.00 92.44 90 PHE A N 1
ATOM 763 C CA . PHE A 1 90 ? 2.905 -1.347 -1.968 1.00 92.44 90 PHE A CA 1
ATOM 764 C C . PHE A 1 90 ? 3.643 -0.471 -0.946 1.00 92.44 90 PHE A C 1
ATOM 766 O O . PHE A 1 90 ? 3.281 -0.484 0.233 1.00 92.44 90 PHE A O 1
ATOM 773 N N . ILE A 1 91 ? 4.651 0.307 -1.357 1.00 94.69 91 ILE A N 1
ATOM 774 C CA . ILE A 1 91 ? 5.228 1.371 -0.525 1.00 94.69 91 ILE A CA 1
ATOM 775 C C . ILE A 1 91 ? 4.157 2.423 -0.226 1.00 94.69 91 ILE A C 1
ATOM 777 O O . ILE A 1 91 ? 3.901 2.679 0.952 1.00 94.69 91 ILE A O 1
ATOM 781 N N . GLY A 1 92 ? 3.494 2.961 -1.256 1.00 96.19 92 GLY A N 1
ATOM 782 C CA . GLY A 1 92 ? 2.419 3.944 -1.095 1.00 96.19 92 GLY A CA 1
ATOM 783 C C . GLY A 1 92 ? 1.282 3.420 -0.217 1.00 96.19 92 GLY A C 1
ATOM 784 O O . GLY A 1 92 ? 0.906 4.047 0.771 1.00 96.19 92 GLY A O 1
ATOM 785 N N . PHE A 1 93 ? 0.822 2.197 -0.478 1.00 96.50 93 PHE A N 1
ATOM 786 C CA . PHE A 1 93 ? -0.191 1.525 0.338 1.00 96.50 93 PHE A CA 1
ATOM 787 C C . PHE A 1 93 ? 0.184 1.461 1.823 1.00 96.50 93 PHE A C 1
ATOM 789 O O . PHE A 1 93 ? -0.602 1.842 2.694 1.00 96.50 93 PHE A O 1
ATOM 796 N N . ARG A 1 94 ? 1.402 1.005 2.143 1.00 96.38 94 ARG A N 1
ATOM 797 C CA . ARG A 1 94 ? 1.848 0.881 3.539 1.00 96.38 94 ARG A CA 1
ATOM 798 C C . ARG A 1 94 ? 1.990 2.237 4.225 1.00 96.38 94 ARG A C 1
ATOM 800 O O . ARG A 1 94 ? 1.779 2.315 5.435 1.00 96.38 94 ARG A O 1
ATOM 807 N N . GLU A 1 95 ? 2.375 3.279 3.497 1.00 97.88 95 GLU A N 1
ATOM 808 C CA . GLU A 1 95 ? 2.426 4.640 4.035 1.00 97.88 95 GLU A CA 1
ATOM 809 C C . GLU A 1 95 ? 1.025 5.159 4.361 1.00 97.88 95 GLU A C 1
ATOM 811 O O . GLU A 1 95 ? 0.797 5.573 5.496 1.00 97.88 95 GLU A O 1
ATOM 816 N N . ALA A 1 96 ? 0.055 4.998 3.458 1.00 97.94 96 ALA A N 1
ATOM 817 C CA . ALA A 1 96 ? -1.337 5.362 3.722 1.00 97.94 96 ALA A CA 1
ATOM 818 C C . ALA A 1 96 ? -1.929 4.632 4.937 1.00 97.94 96 ALA A C 1
ATOM 820 O O . ALA A 1 96 ? -2.578 5.254 5.777 1.00 97.94 96 ALA A O 1
ATOM 821 N N . VAL A 1 97 ? -1.666 3.328 5.087 1.00 97.62 97 VAL A N 1
ATOM 822 C CA . VAL A 1 97 ? -2.112 2.555 6.262 1.00 97.62 97 VAL A CA 1
ATOM 823 C C . VAL A 1 97 ? -1.524 3.124 7.560 1.00 97.62 97 VAL A C 1
ATOM 825 O O . VAL A 1 97 ? -2.229 3.232 8.570 1.00 97.62 97 VAL A O 1
ATOM 828 N N . LYS A 1 98 ? -0.236 3.490 7.557 1.00 97.75 98 LYS A N 1
ATOM 829 C CA . LYS A 1 98 ? 0.434 4.088 8.723 1.00 97.75 98 LYS A CA 1
ATOM 830 C C . LYS A 1 98 ? -0.128 5.466 9.044 1.00 97.75 98 LYS A C 1
ATOM 832 O O . LYS A 1 98 ? -0.403 5.737 10.212 1.00 97.75 98 LYS A O 1
ATOM 837 N N . ASP A 1 99 ? -0.308 6.310 8.038 1.00 98.06 99 ASP A N 1
ATOM 838 C CA . ASP A 1 99 ? -0.826 7.663 8.218 1.00 98.06 99 ASP A CA 1
ATOM 839 C C . ASP A 1 99 ? -2.264 7.637 8.731 1.00 98.06 99 ASP A C 1
ATOM 841 O O . ASP A 1 99 ? -2.551 8.246 9.763 1.00 98.06 99 ASP A O 1
ATOM 845 N N . PHE A 1 100 ? -3.128 6.818 8.125 1.00 97.81 100 PHE A N 1
ATOM 846 C CA . PHE A 1 100 ? -4.481 6.589 8.623 1.00 97.81 100 PHE A CA 1
ATOM 847 C C . PHE A 1 100 ? -4.475 6.154 10.093 1.00 97.81 100 PHE A C 1
ATOM 849 O O . PHE A 1 100 ? -5.224 6.684 10.917 1.00 97.81 100 PHE A O 1
ATOM 856 N N . TRP A 1 101 ? -3.619 5.193 10.455 1.00 97.31 101 TRP A N 1
ATOM 857 C CA . TRP A 1 101 ? -3.524 4.725 11.835 1.00 97.31 101 TRP A CA 1
ATOM 858 C C . TRP A 1 101 ? -3.076 5.834 12.796 1.00 97.31 101 TRP A C 1
ATOM 860 O O . TRP A 1 101 ? -3.661 5.978 13.871 1.00 97.31 101 TRP A O 1
ATOM 870 N N . ASN A 1 102 ? -2.094 6.647 12.401 1.00 97.06 102 ASN A N 1
ATOM 871 C CA . ASN A 1 102 ? -1.614 7.784 13.188 1.00 97.06 102 ASN A CA 1
ATOM 872 C C . ASN A 1 102 ? -2.710 8.835 13.435 1.00 97.06 102 ASN A C 1
ATOM 874 O O . ASN A 1 102 ? -2.709 9.476 14.488 1.00 97.06 102 ASN A O 1
ATOM 878 N N . GLU A 1 103 ? -3.654 8.997 12.506 1.00 96.12 103 GLU A N 1
ATOM 879 C CA . GLU A 1 103 ? -4.803 9.892 12.669 1.00 96.12 103 GLU A CA 1
ATOM 880 C C . GLU A 1 103 ? -5.841 9.346 13.660 1.00 96.12 103 GLU A C 1
ATOM 882 O O . GLU A 1 103 ? -6.349 10.090 14.503 1.00 96.12 103 GLU A O 1
ATOM 887 N N . VAL A 1 104 ? -6.159 8.048 13.592 1.00 95.31 104 VAL A N 1
ATOM 888 C CA . VAL A 1 104 ? -7.266 7.462 14.374 1.00 95.31 104 VAL A CA 1
ATOM 889 C C . VAL A 1 104 ? -6.844 6.917 15.740 1.00 95.31 104 VAL A C 1
ATOM 891 O O . VAL A 1 104 ? -7.643 6.923 16.682 1.00 95.31 104 VAL A O 1
ATOM 894 N N . GLU A 1 105 ? -5.601 6.452 15.893 1.00 94.69 105 GLU A N 1
ATOM 895 C CA . GLU A 1 105 ? -5.102 5.857 17.138 1.00 94.69 105 GLU A CA 1
ATOM 896 C C . GLU A 1 105 ? -5.269 6.779 18.363 1.00 94.69 105 GLU A C 1
ATOM 898 O O . GLU A 1 105 ? -5.719 6.290 19.411 1.00 94.69 105 GLU A O 1
ATOM 903 N N . PRO A 1 106 ? -4.960 8.091 18.290 1.00 95.50 106 PRO A N 1
ATOM 904 C CA . PRO A 1 106 ? -5.134 8.990 19.426 1.00 95.50 106 PRO A CA 1
ATOM 905 C C . PRO A 1 106 ? -6.581 9.047 19.930 1.00 95.50 106 PRO A C 1
ATOM 907 O O . PRO A 1 106 ? -6.805 9.079 21.141 1.00 95.50 106 PRO A O 1
ATOM 910 N N . GLU A 1 107 ? -7.566 9.014 19.031 1.00 93.38 107 GLU A N 1
ATOM 911 C CA . GLU A 1 107 ? -8.991 9.047 19.386 1.00 93.38 107 GLU A CA 1
ATOM 912 C C . GLU A 1 107 ? -9.465 7.714 19.981 1.00 93.38 107 GLU A C 1
ATOM 914 O O . GLU A 1 107 ? -10.200 7.684 20.976 1.00 93.38 107 GLU A O 1
ATOM 919 N N . LEU A 1 108 ? -8.965 6.595 19.451 1.00 88.94 108 LEU A N 1
ATOM 920 C CA . LEU A 1 108 ? -9.225 5.269 20.015 1.00 88.94 108 LEU A CA 1
ATOM 921 C C . LEU A 1 108 ? -8.674 5.143 21.443 1.00 88.94 108 LEU A C 1
ATOM 923 O O . LEU A 1 108 ? -9.322 4.552 22.308 1.00 88.94 108 LEU A O 1
ATOM 927 N N . ARG A 1 109 ? -7.507 5.739 21.724 1.00 86.38 109 ARG A N 1
ATOM 928 C CA . ARG A 1 109 ? -6.895 5.744 23.065 1.00 86.38 109 ARG A CA 1
ATOM 929 C C . ARG A 1 109 ? -7.654 6.606 24.076 1.00 86.38 109 ARG A C 1
ATOM 931 O O . ARG A 1 109 ? -7.649 6.263 25.254 1.00 86.38 109 ARG A O 1
ATOM 938 N N . LYS A 1 110 ? -8.316 7.683 23.639 1.00 83.31 110 LYS A N 1
ATOM 939 C CA . LYS A 1 110 ? -9.168 8.537 24.496 1.00 83.31 110 LYS A CA 1
ATOM 940 C C . LYS A 1 110 ? -10.480 7.867 24.911 1.00 83.31 110 LYS A C 1
ATOM 942 O O . LYS A 1 110 ? -11.122 8.324 25.848 1.00 83.31 110 LYS A O 1
ATOM 947 N N . SER A 1 111 ? -10.877 6.807 24.211 1.00 66.31 111 SER A N 1
ATOM 948 C CA . SER A 1 111 ? -12.127 6.077 24.452 1.00 66.31 111 SER A CA 1
ATOM 949 C C . SER A 1 111 ? -12.003 4.978 25.527 1.00 66.31 111 SER A C 1
ATOM 951 O O . SER A 1 111 ? -12.946 4.212 25.725 1.00 66.31 111 SER A O 1
ATOM 953 N N . ARG A 1 112 ? -10.845 4.881 26.197 1.00 53.84 112 ARG A N 1
ATOM 954 C CA . ARG A 1 112 ? -10.569 4.003 27.349 1.00 53.84 112 ARG A CA 1
ATOM 955 C C . ARG A 1 112 ? -10.694 4.760 28.664 1.00 53.84 112 ARG A C 1
ATOM 957 O O . ARG A 1 112 ? -11.191 4.133 29.623 1.00 53.84 112 ARG A O 1
#

Sequence (112 aa):
MEKTIQRLKDEKIEIEAEYYECGIIEGYELCQNAPYRRIQCMLNWNGECWPEDEWFKGWVDETIECDDLMDYIVHNNSDYHFNDFAEAYFIGFREAVKDFWNEVEPELRKSR

Foldseek 3Di:
DVVVVVVVVVVVVVLLQVLLVLLQVVLQVCLVPDDPVVLVQLLPDPPQDQRPDPVVNVVLVCCCVPVVQVVQWDDDDPGTDGHSNSVSSSVSSSVNSVVVCVVCVVVVVVVD

Secondary structure (DSSP, 8-state):
-HHHHHHHHHHHHHHHHHHHHHHHHHHHHHHHHS-HHHHHHHHT--SSS--SSHHHHHHHHHHHHHTTGGGGEEEETTEEEE-HHHHHHHHHHHHHHHHHHHHHHHHHHHT-

pLDDT: mean 86.13, std 13.34, range [44.78, 98.06]